Protein AF-A0A1H1GNA7-F1 (afdb_monomer_lite)

Foldseek 3Di:
DDDPPPPPPQPVVDPPQPQDDDPLVVVLVVCQVCVCVAPLDDPPDHSVLCSLLLVVLVVCVRRVRPDDVVVCVVPVVVCLVPPPSPDHDDDPVSSVSSSVVSRCVVPPPDPPDCPPDDPDVVNVPDVVVVVVVVVVVD

Radius of gyration: 24.16 Å; chains: 1; bounding box: 36×64×77 Å

Sequence (138 aa):
MSCLQKPIAPAWADAHAPCAVIDIHAELLFWEHTYASQPFHRSGTPFRHYVPTLKFAYDVYLLSHRQSLHELLPTLPARYHTGNVRGLRLDWPLAQAVIERVWERLNAPLEEDPPLFPPSPVALMDERAILAAAMRQR

Secondary structure (DSSP, 8-state):
----------GGG-TTS------HHHHHHHHHHHGGGSTT--TT--GGGTHHHHHHHHHHHHHTTT--HHHHTTTHHHHHHHS---SPPPPHHHHHHHHHHHHHHHTSPP--PPPSSPPPTTTTS-HHHHHHHHGGG-

Structure (mmCIF, N/CA/C/O backbone):
data_AF-A0A1H1GNA7-F1
#
_entry.id   AF-A0A1H1GNA7-F1
#
loop_
_atom_site.group_PDB
_atom_site.id
_atom_site.type_symbol
_atom_site.label_atom_id
_atom_site.label_alt_id
_atom_site.label_comp_id
_atom_site.label_asym_id
_atom_site.label_entity_id
_atom_site.label_seq_id
_atom_site.pdbx_PDB_ins_code
_atom_site.Cartn_x
_atom_site.Cartn_y
_atom_site.Cartn_z
_atom_site.occupancy
_atom_site.B_iso_or_equiv
_atom_site.auth_seq_id
_atom_site.auth_comp_id
_atom_site.auth_asym_id
_atom_site.auth_atom_id
_atom_site.pdbx_PDB_model_num
ATOM 1 N N . MET A 1 1 ? 26.313 0.427 -31.568 1.00 38.06 1 MET A N 1
ATOM 2 C CA . MET A 1 1 ? 26.328 -0.707 -30.621 1.00 38.06 1 MET A CA 1
ATOM 3 C C . MET A 1 1 ? 24.969 -0.745 -29.942 1.00 38.06 1 MET A C 1
ATOM 5 O O . MET A 1 1 ? 24.733 0.047 -29.041 1.00 38.06 1 MET A O 1
ATOM 9 N N . SER A 1 2 ? 24.037 -1.548 -30.462 1.00 40.62 2 SER A N 1
ATOM 10 C CA . SER A 1 2 ? 22.661 -1.606 -29.954 1.00 40.62 2 SER A CA 1
ATOM 11 C C . SER A 1 2 ? 22.607 -2.446 -28.683 1.00 40.62 2 SER A C 1
ATOM 13 O O . SER A 1 2 ? 22.802 -3.659 -28.731 1.00 40.62 2 SER A O 1
ATOM 15 N N . CYS A 1 3 ? 22.343 -1.798 -27.551 1.00 45.75 3 CYS A N 1
ATOM 16 C CA . CYS A 1 3 ? 22.004 -2.467 -26.304 1.00 45.75 3 CYS A CA 1
ATOM 17 C C . CYS A 1 3 ? 20.651 -3.164 -26.491 1.00 45.75 3 CYS A C 1
ATOM 19 O O . CYS A 1 3 ? 19.621 -2.506 -26.619 1.00 45.75 3 CYS A O 1
ATOM 21 N N . LEU A 1 4 ? 20.666 -4.496 -26.563 1.00 47.91 4 LEU A N 1
ATOM 22 C CA . LEU A 1 4 ? 19.471 -5.333 -26.588 1.00 47.91 4 LEU A CA 1
ATOM 23 C C . LEU A 1 4 ? 18.652 -5.071 -25.322 1.00 47.91 4 LEU A C 1
ATOM 25 O O . LEU A 1 4 ? 18.995 -5.513 -24.227 1.00 47.91 4 LEU A O 1
ATOM 29 N N . GLN A 1 5 ? 17.562 -4.336 -25.497 1.00 51.25 5 GLN A N 1
ATOM 30 C CA . GLN A 1 5 ? 16.515 -4.147 -24.511 1.00 51.25 5 GLN A CA 1
ATOM 31 C C . GLN A 1 5 ? 15.838 -5.508 -24.324 1.00 51.25 5 GLN A C 1
ATOM 33 O O . GLN A 1 5 ? 14.966 -5.897 -25.098 1.00 51.25 5 GLN A O 1
ATOM 38 N N . LYS A 1 6 ? 16.313 -6.294 -23.351 1.00 48.69 6 LYS A N 1
ATOM 39 C CA . LYS A 1 6 ? 15.652 -7.546 -22.977 1.00 48.69 6 LYS A CA 1
ATOM 40 C C . LYS A 1 6 ? 14.223 -7.186 -22.553 1.00 48.69 6 LYS A C 1
ATOM 42 O O . LYS A 1 6 ? 14.076 -6.345 -21.662 1.00 48.69 6 LYS A O 1
ATOM 47 N N . PRO A 1 7 ? 13.177 -7.770 -23.163 1.00 49.47 7 PRO A N 1
ATOM 48 C CA . PRO A 1 7 ? 11.840 -7.627 -22.618 1.00 49.47 7 PRO A CA 1
ATOM 49 C C . PRO A 1 7 ? 11.877 -8.186 -21.195 1.00 49.47 7 PRO A C 1
ATOM 51 O O . PRO A 1 7 ? 12.447 -9.255 -20.963 1.00 49.47 7 PRO A O 1
ATOM 54 N N . ILE A 1 8 ? 11.329 -7.441 -20.235 1.00 56.78 8 ILE A N 1
ATOM 55 C CA . ILE A 1 8 ? 11.076 -7.967 -18.894 1.00 56.78 8 ILE A CA 1
ATOM 56 C C . ILE A 1 8 ? 10.097 -9.120 -19.114 1.00 56.78 8 ILE A C 1
ATOM 58 O O . ILE A 1 8 ? 8.913 -8.883 -19.353 1.00 56.78 8 ILE A O 1
ATOM 62 N N . ALA A 1 9 ? 10.597 -10.357 -19.143 1.00 45.28 9 ALA A N 1
ATOM 63 C CA . ALA A 1 9 ? 9.733 -11.522 -19.128 1.00 45.28 9 ALA A CA 1
ATOM 64 C C . ALA A 1 9 ? 8.848 -11.374 -17.884 1.00 45.28 9 ALA A C 1
ATOM 66 O O . ALA A 1 9 ? 9.376 -11.096 -16.801 1.00 45.28 9 ALA A O 1
ATOM 67 N N . PRO A 1 10 ? 7.517 -11.447 -18.019 1.00 52.28 10 PRO A N 1
ATOM 68 C CA . PRO A 1 10 ? 6.662 -11.259 -16.869 1.00 52.28 10 PRO A CA 1
ATOM 69 C C . PRO A 1 10 ? 6.940 -12.400 -15.884 1.00 52.28 10 PRO A C 1
ATOM 71 O O . PRO A 1 10 ? 7.080 -13.552 -16.290 1.00 52.28 10 PRO A O 1
ATOM 74 N N . ALA A 1 11 ? 7.053 -12.069 -14.597 1.00 49.22 11 ALA A N 1
ATOM 75 C CA . ALA A 1 11 ? 7.534 -12.970 -13.545 1.00 49.22 11 ALA A CA 1
ATOM 76 C C . ALA A 1 11 ? 6.769 -14.311 -13.442 1.00 49.22 11 ALA A C 1
ATOM 78 O O . ALA A 1 11 ? 7.292 -15.271 -12.891 1.00 49.22 11 ALA A O 1
ATOM 79 N N . TRP A 1 12 ? 5.567 -14.416 -14.024 1.00 51.22 12 TRP A N 1
ATOM 80 C CA . TRP A 1 12 ? 4.784 -15.655 -14.087 1.00 51.22 12 TRP A CA 1
ATOM 81 C C . TRP A 1 12 ? 5.306 -16.698 -15.093 1.00 51.22 12 TRP A C 1
ATOM 83 O O . TRP A 1 12 ? 4.817 -17.824 -15.095 1.00 51.22 12 TRP A O 1
ATOM 93 N N . ALA A 1 13 ? 6.272 -16.352 -15.953 1.00 51.72 13 ALA A N 1
ATOM 94 C CA . ALA A 1 13 ? 6.862 -17.279 -16.923 1.00 51.72 13 ALA A CA 1
ATOM 95 C C . ALA A 1 13 ? 7.909 -18.231 -16.308 1.00 51.72 13 ALA A C 1
ATOM 97 O O . ALA A 1 13 ? 8.340 -19.171 -16.976 1.00 51.72 13 ALA A O 1
ATOM 98 N N . ASP A 1 14 ? 8.325 -17.995 -15.061 1.00 53.47 14 ASP A N 1
ATOM 99 C CA . ASP A 1 14 ? 9.301 -18.829 -14.363 1.00 53.47 14 ASP A CA 1
ATOM 100 C C . ASP A 1 14 ? 8.591 -19.833 -13.440 1.00 53.47 14 ASP A C 1
ATOM 102 O O . ASP A 1 14 ? 8.131 -19.499 -12.349 1.00 53.47 14 ASP A O 1
ATOM 106 N N . ALA A 1 15 ? 8.487 -21.084 -13.897 1.00 53.16 15 ALA A N 1
ATOM 107 C CA . ALA A 1 15 ? 7.778 -22.164 -13.205 1.00 53.16 15 ALA A CA 1
ATOM 108 C C . ALA A 1 15 ? 8.410 -22.570 -11.856 1.00 53.16 15 ALA A C 1
ATOM 110 O O . ALA A 1 15 ? 7.800 -23.322 -11.096 1.00 53.16 15 ALA A O 1
ATOM 111 N N . HIS A 1 16 ? 9.622 -22.089 -11.559 1.00 55.31 16 HIS A N 1
ATOM 112 C CA . HIS A 1 16 ? 10.343 -22.375 -10.318 1.00 55.31 16 HIS A CA 1
ATOM 113 C C . HIS A 1 16 ? 10.389 -21.188 -9.346 1.00 55.31 16 HIS A C 1
ATOM 115 O O . HIS A 1 16 ? 10.957 -21.317 -8.258 1.00 55.31 16 HIS A O 1
ATOM 121 N N . ALA A 1 17 ? 9.789 -20.045 -9.693 1.00 54.44 17 ALA A N 1
ATOM 122 C CA . ALA A 1 17 ? 9.691 -18.927 -8.768 1.00 54.44 17 ALA A 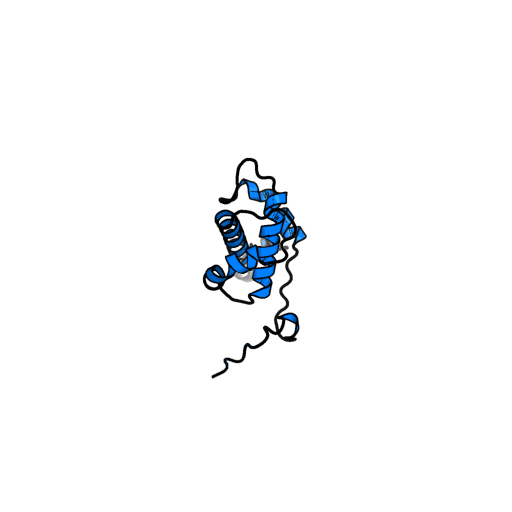CA 1
ATOM 123 C C . ALA A 1 17 ? 8.696 -19.268 -7.639 1.00 54.44 17 ALA A C 1
ATOM 125 O O . ALA A 1 17 ? 7.558 -19.653 -7.924 1.00 54.44 17 ALA A O 1
ATOM 126 N N . PRO A 1 18 ? 9.075 -19.132 -6.352 1.00 56.62 18 PRO A N 1
ATOM 127 C CA . PRO A 1 18 ? 8.123 -19.284 -5.260 1.00 56.62 18 PRO A CA 1
ATOM 128 C C . PRO A 1 18 ? 6.995 -18.260 -5.434 1.00 56.62 18 PRO A C 1
ATOM 130 O O . PRO A 1 18 ? 7.230 -17.049 -5.440 1.00 56.62 18 PRO A O 1
ATOM 133 N N . CYS A 1 19 ? 5.769 -18.756 -5.603 1.00 63.12 19 CYS A N 1
ATOM 134 C CA . CYS A 1 19 ? 4.576 -17.929 -5.704 1.00 63.12 19 CYS A CA 1
ATOM 135 C C . CYS A 1 19 ? 4.205 -17.446 -4.299 1.00 63.12 19 CYS A C 1
ATOM 137 O O . CYS A 1 19 ? 3.578 -18.168 -3.526 1.00 63.12 19 CYS A O 1
ATOM 139 N N . ALA A 1 20 ? 4.648 -16.240 -3.946 1.00 71.69 20 ALA A N 1
ATOM 140 C CA . ALA A 1 20 ? 4.157 -15.563 -2.758 1.00 71.69 20 ALA A CA 1
ATOM 141 C C . ALA A 1 20 ? 2.756 -15.016 -3.057 1.00 71.69 20 ALA A C 1
ATOM 143 O O . ALA A 1 20 ? 2.563 -14.288 -4.031 1.00 71.69 20 ALA A O 1
ATOM 144 N N . VAL A 1 21 ? 1.784 -15.376 -2.224 1.00 80.50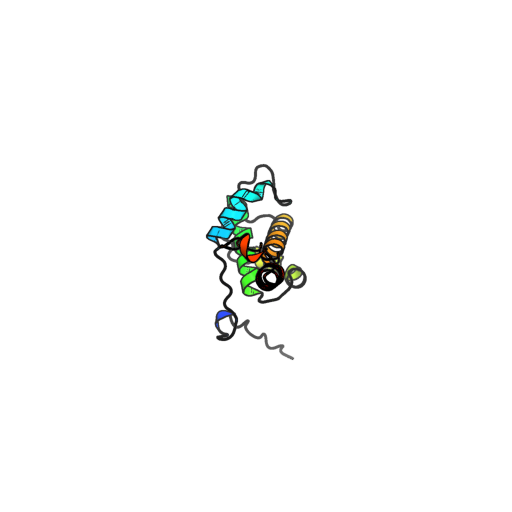 21 VAL A N 1
ATOM 145 C CA . VAL A 1 21 ? 0.421 -14.845 -2.284 1.00 80.50 21 VAL A CA 1
ATOM 146 C C . VAL A 1 21 ? 0.184 -14.038 -1.020 1.00 80.50 21 VAL A C 1
ATOM 148 O O . VAL A 1 21 ? 0.499 -14.492 0.077 1.00 80.50 21 VAL A O 1
ATOM 151 N N . ILE A 1 22 ? -0.366 -12.838 -1.184 1.00 86.25 22 ILE A N 1
ATOM 152 C CA . ILE A 1 22 ? -0.784 -11.974 -0.082 1.00 86.25 22 ILE A CA 1
ATOM 153 C C . ILE A 1 22 ? -2.303 -11.877 -0.129 1.00 86.25 22 ILE A C 1
ATOM 155 O O . ILE A 1 22 ? -2.871 -11.530 -1.168 1.00 86.25 22 ILE A O 1
ATOM 159 N N . ASP A 1 23 ? -2.960 -12.159 0.995 1.00 90.88 23 ASP A N 1
ATOM 160 C CA . ASP A 1 23 ? -4.378 -11.851 1.149 1.00 90.88 23 ASP A CA 1
ATOM 161 C C . ASP A 1 23 ? -4.546 -10.337 1.311 1.00 90.88 23 ASP A C 1
ATOM 163 O O . ASP A 1 23 ? -4.447 -9.767 2.400 1.00 90.88 23 ASP A O 1
ATOM 167 N N . ILE A 1 24 ? -4.800 -9.669 0.188 1.00 92.06 24 ILE A N 1
ATOM 168 C CA . ILE A 1 24 ? -4.968 -8.219 0.161 1.00 92.06 24 ILE A CA 1
ATOM 169 C C . ILE A 1 24 ? -6.177 -7.752 0.983 1.00 92.06 24 ILE A C 1
ATOM 171 O O . ILE A 1 24 ? -6.189 -6.613 1.439 1.00 92.06 24 ILE A O 1
ATOM 175 N N . HIS A 1 25 ? -7.197 -8.588 1.193 1.00 93.50 25 HIS A N 1
ATOM 176 C CA . HIS A 1 25 ? -8.351 -8.204 2.003 1.00 93.50 25 HIS A CA 1
ATOM 177 C C . HIS A 1 25 ? -7.991 -8.175 3.485 1.00 93.50 25 HIS A C 1
ATOM 179 O O . HIS A 1 25 ? -8.295 -7.187 4.156 1.00 93.50 25 HIS A O 1
ATOM 185 N N . ALA A 1 26 ? -7.299 -9.208 3.970 1.00 92.56 26 ALA A N 1
ATOM 186 C CA . ALA A 1 26 ? -6.796 -9.252 5.340 1.00 92.56 26 ALA A CA 1
ATOM 187 C C . ALA A 1 26 ? -5.849 -8.075 5.626 1.00 92.56 26 ALA A C 1
ATOM 189 O O . ALA A 1 26 ? -5.996 -7.382 6.633 1.00 92.56 26 ALA A O 1
ATOM 190 N N . GLU A 1 27 ? -4.942 -7.779 4.693 1.00 94.75 27 GLU A N 1
ATOM 191 C CA . GLU A 1 27 ? -4.015 -6.659 4.838 1.00 94.75 27 GLU A CA 1
ATOM 192 C C . GLU A 1 27 ? -4.732 -5.303 4.840 1.00 94.75 27 GLU A C 1
ATOM 194 O O . GLU A 1 27 ? -4.435 -4.444 5.668 1.00 94.75 27 GLU A O 1
ATOM 199 N N . LEU A 1 28 ? -5.719 -5.090 3.963 1.00 95.88 28 LEU A N 1
ATOM 200 C CA . LEU A 1 28 ? -6.491 -3.845 3.968 1.00 95.88 28 LEU A CA 1
ATOM 201 C C . LEU A 1 28 ? -7.308 -3.667 5.249 1.00 95.88 28 LEU A C 1
ATOM 203 O O . LEU A 1 28 ? -7.384 -2.544 5.739 1.00 95.88 28 LEU A O 1
ATOM 207 N N . LEU A 1 29 ? -7.865 -4.743 5.812 1.00 96.31 29 LEU A N 1
ATOM 208 C CA . LEU A 1 29 ? -8.525 -4.690 7.116 1.00 96.31 29 LEU A CA 1
ATOM 209 C C . LEU A 1 29 ? -7.530 -4.310 8.214 1.00 96.31 29 LEU A C 1
ATOM 211 O O . LEU A 1 29 ? -7.822 -3.421 9.008 1.00 96.31 29 LEU A O 1
ATOM 215 N N . PHE A 1 30 ? -6.339 -4.914 8.244 1.00 94.69 30 PHE A N 1
ATOM 216 C CA . PHE A 1 30 ? -5.295 -4.526 9.195 1.00 94.69 30 PHE A CA 1
ATOM 217 C C . PHE A 1 30 ? -4.979 -3.026 9.102 1.00 94.69 30 PHE A C 1
ATOM 219 O O . PHE A 1 30 ? -4.949 -2.323 10.118 1.00 94.69 30 PHE A O 1
ATOM 226 N N . TRP A 1 31 ? -4.786 -2.507 7.887 1.00 96.56 31 TRP A N 1
ATOM 227 C CA . TRP A 1 31 ? -4.507 -1.086 7.702 1.00 96.56 31 TRP A CA 1
ATOM 228 C C . TRP A 1 31 ? -5.696 -0.206 8.064 1.00 96.56 31 TRP A C 1
ATOM 230 O O . TRP A 1 31 ? -5.491 0.847 8.649 1.00 96.56 31 TRP A O 1
ATOM 240 N N . GLU A 1 32 ? -6.932 -0.613 7.796 1.00 96.50 32 GLU A N 1
ATOM 241 C CA . GLU A 1 32 ? -8.115 0.159 8.189 1.00 96.50 32 GLU A CA 1
ATOM 242 C C . GLU A 1 32 ? -8.196 0.364 9.708 1.00 96.50 32 GLU A C 1
ATOM 244 O O . GLU A 1 32 ? -8.535 1.452 10.171 1.00 96.50 32 GLU A O 1
ATOM 249 N N . HIS A 1 33 ? -7.811 -0.648 10.487 1.00 95.75 33 HIS A N 1
ATOM 250 C CA . HIS A 1 33 ? -7.806 -0.564 11.948 1.00 95.75 33 HIS A CA 1
ATOM 251 C C . HIS A 1 33 ? -6.613 0.222 12.503 1.00 95.75 33 HIS A C 1
ATOM 253 O O . HIS A 1 33 ? -6.694 0.768 13.602 1.00 95.75 33 HIS A O 1
ATOM 259 N N . THR A 1 34 ? -5.504 0.295 11.763 1.00 94.44 34 THR A N 1
ATOM 260 C CA . THR A 1 34 ? -4.239 0.839 12.279 1.00 94.44 34 THR A CA 1
ATOM 261 C C . THR A 1 34 ? -3.785 2.131 11.605 1.00 94.44 34 THR A C 1
ATOM 263 O O . THR A 1 34 ? -2.935 2.815 12.162 1.00 94.44 34 THR A O 1
ATOM 266 N N . TYR A 1 35 ? -4.336 2.537 10.452 1.00 94.75 35 TYR A N 1
ATOM 267 C CA . TYR A 1 35 ? -3.806 3.663 9.661 1.00 94.75 35 TYR A CA 1
ATOM 268 C C . TYR A 1 35 ? -3.781 4.984 10.432 1.00 94.75 35 TYR A C 1
ATOM 270 O O . TYR A 1 35 ? -2.944 5.833 10.145 1.00 94.75 35 TYR A O 1
ATOM 278 N N . ALA A 1 36 ? -4.691 5.169 11.391 1.00 94.75 36 ALA A N 1
ATOM 279 C CA . ALA A 1 36 ? -4.773 6.372 12.210 1.00 94.75 36 ALA A CA 1
ATOM 280 C C . ALA A 1 36 ? -3.598 6.513 13.195 1.00 94.75 36 ALA A C 1
ATOM 282 O O . ALA A 1 36 ? -3.258 7.633 13.568 1.00 94.75 36 ALA A O 1
ATOM 283 N N . SER A 1 37 ? -2.960 5.404 13.593 1.00 93.44 37 SER A N 1
ATOM 284 C CA . SER A 1 37 ? -1.769 5.408 14.454 1.00 93.44 37 SER A CA 1
ATOM 285 C C . SER A 1 37 ? -0.454 5.405 13.669 1.00 93.44 37 SER A C 1
ATOM 287 O O . SER A 1 37 ? 0.619 5.474 14.267 1.00 93.44 37 SER A O 1
ATOM 289 N N . GLN A 1 38 ? -0.511 5.343 12.336 1.00 94.25 38 GLN A N 1
ATOM 290 C CA . GLN A 1 38 ? 0.681 5.313 11.494 1.00 94.25 38 GLN A CA 1
ATOM 291 C C . GLN A 1 38 ? 1.308 6.706 11.348 1.00 94.25 38 GLN A C 1
ATOM 293 O O . GLN A 1 38 ? 0.591 7.704 11.265 1.00 94.25 38 GL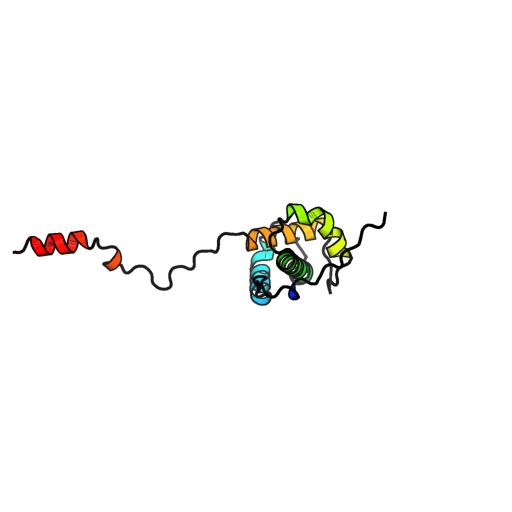N A O 1
ATOM 298 N N . PRO A 1 39 ? 2.642 6.806 11.201 1.00 91.88 39 PRO A N 1
ATOM 299 C CA . PRO A 1 39 ? 3.322 8.094 11.033 1.00 91.88 39 PRO A CA 1
ATOM 300 C C . PRO A 1 39 ? 2.958 8.810 9.724 1.00 91.88 39 PRO A C 1
ATOM 302 O O . PRO A 1 39 ? 3.094 10.027 9.625 1.00 91.88 39 PRO A O 1
ATOM 305 N N . PHE A 1 40 ? 2.472 8.077 8.717 1.00 93.19 40 PHE A N 1
ATOM 306 C CA . PHE A 1 40 ? 1.973 8.653 7.468 1.00 93.19 40 PHE A CA 1
ATOM 307 C C . PHE A 1 40 ? 0.530 9.182 7.578 1.00 93.19 40 PHE A C 1
ATOM 309 O O . PHE A 1 40 ? -0.007 9.707 6.599 1.00 93.19 40 PHE A O 1
ATOM 316 N N . HIS A 1 41 ? -0.139 9.025 8.725 1.00 94.81 41 HIS A N 1
ATOM 317 C CA . HIS A 1 41 ? -1.516 9.474 8.887 1.00 94.81 41 HIS A CA 1
ATOM 318 C C . HIS A 1 41 ? -1.643 10.987 8.663 1.00 94.81 41 HIS A C 1
ATOM 320 O O . HIS A 1 41 ? -0.835 11.787 9.138 1.00 94.81 41 HIS A O 1
ATOM 326 N N . ARG A 1 42 ? -2.690 11.394 7.940 1.00 92.81 42 ARG A N 1
ATOM 327 C CA . ARG A 1 42 ? -3.038 12.798 7.720 1.00 92.81 42 ARG A CA 1
ATOM 328 C C . ARG A 1 42 ? -4.464 13.039 8.189 1.00 92.81 42 ARG A C 1
ATOM 330 O O . ARG A 1 42 ? -5.405 12.458 7.644 1.00 92.81 42 ARG A O 1
ATOM 337 N N . SER A 1 43 ? -4.620 13.948 9.150 1.00 89.88 43 SER A N 1
ATOM 338 C CA . SER A 1 43 ? -5.927 14.386 9.639 1.00 89.88 43 SER A CA 1
ATOM 339 C C . SER A 1 43 ? -6.819 14.824 8.475 1.00 89.88 43 SER A C 1
ATOM 341 O O . SER A 1 43 ? -6.389 15.572 7.599 1.00 89.88 43 SER A O 1
ATOM 343 N N . GLY A 1 44 ? -8.059 14.335 8.446 1.00 89.38 44 GLY A N 1
ATOM 344 C CA . GLY A 1 44 ? -9.023 14.630 7.380 1.00 89.38 44 GLY A CA 1
ATOM 345 C C . GLY A 1 44 ? -8.895 13.768 6.118 1.00 89.38 44 GLY A C 1
ATOM 346 O O . GLY A 1 44 ? -9.755 13.860 5.244 1.00 89.38 44 GLY A O 1
ATOM 347 N N . THR A 1 45 ? -7.888 12.891 6.017 1.00 90.50 45 THR A N 1
ATOM 348 C CA . THR A 1 45 ? -7.778 11.938 4.903 1.00 90.50 45 THR A CA 1
ATOM 349 C C . THR A 1 45 ? -8.417 10.596 5.290 1.00 90.50 45 THR A C 1
ATOM 351 O O . THR A 1 45 ? -7.922 9.920 6.194 1.00 90.50 45 THR A O 1
ATOM 354 N N . PRO A 1 46 ? -9.518 10.175 4.639 1.00 93.44 46 PRO A N 1
ATOM 355 C CA . PRO A 1 46 ? -10.166 8.900 4.935 1.00 93.44 46 PRO A CA 1
ATOM 356 C C . PRO A 1 46 ? -9.340 7.710 4.424 1.00 93.44 46 PRO A C 1
ATOM 358 O O . PRO A 1 46 ? -8.683 7.807 3.385 1.00 93.44 46 PRO A O 1
ATOM 361 N N . PHE A 1 47 ? -9.451 6.557 5.097 1.00 94.50 47 PHE A N 1
ATOM 362 C CA . PHE A 1 47 ? -8.698 5.334 4.773 1.00 94.50 47 PHE A CA 1
ATOM 363 C C . PHE A 1 47 ? -8.770 4.934 3.288 1.00 94.50 47 PHE A C 1
ATOM 365 O O . PHE A 1 47 ? -7.753 4.613 2.677 1.00 94.50 47 PHE A O 1
ATOM 372 N N . ARG A 1 48 ? -9.947 5.057 2.657 1.00 93.50 48 ARG A N 1
ATOM 373 C CA . ARG A 1 48 ? -10.156 4.759 1.225 1.00 93.50 48 ARG A CA 1
ATOM 374 C C . ARG A 1 48 ? -9.177 5.458 0.268 1.00 93.50 48 ARG A C 1
ATOM 376 O O . ARG A 1 48 ? -8.971 4.967 -0.835 1.00 93.50 48 ARG A O 1
ATOM 383 N N . HIS A 1 49 ? -8.594 6.597 0.657 1.00 93.25 49 HIS A N 1
ATOM 384 C CA . HIS A 1 49 ? -7.608 7.318 -0.157 1.00 93.25 49 HIS A CA 1
ATOM 385 C C . HIS A 1 49 ? -6.204 6.698 -0.083 1.00 93.25 49 HIS A C 1
ATOM 387 O O . HIS A 1 49 ? -5.399 6.922 -0.979 1.00 93.25 49 HIS A O 1
ATOM 393 N N . TYR A 1 50 ? -5.921 5.894 0.943 1.00 94.25 50 TYR A N 1
ATOM 394 C CA . TYR A 1 50 ? -4.662 5.163 1.103 1.00 94.25 50 TYR A CA 1
ATOM 395 C C . TYR A 1 50 ? -4.671 3.810 0.383 1.00 94.25 50 TYR A C 1
ATOM 397 O O . TYR A 1 50 ? -3.619 3.322 -0.025 1.00 94.25 50 TYR A O 1
ATOM 405 N N . VAL A 1 51 ? -5.855 3.221 0.176 1.00 94.56 51 VAL A N 1
ATOM 406 C CA . VAL A 1 51 ? -6.036 1.898 -0.451 1.00 94.56 51 VAL A CA 1
ATOM 407 C C . VAL A 1 51 ? -5.296 1.743 -1.790 1.00 94.56 51 VAL A C 1
ATOM 409 O O . VAL A 1 51 ? -4.646 0.713 -1.970 1.00 94.56 51 VAL A O 1
ATOM 412 N N . PRO A 1 52 ? -5.332 2.706 -2.736 1.00 93.88 52 PRO A N 1
ATOM 413 C CA . PRO A 1 52 ? -4.635 2.542 -4.011 1.00 93.88 52 PRO A CA 1
ATOM 414 C C . PRO A 1 52 ? -3.111 2.463 -3.848 1.00 93.88 52 PRO A C 1
ATOM 416 O O . PRO A 1 52 ? -2.463 1.660 -4.517 1.00 93.88 52 PRO A O 1
ATOM 419 N N . THR A 1 53 ? -2.542 3.251 -2.932 1.00 94.62 53 THR A N 1
ATOM 420 C CA . THR A 1 53 ? -1.107 3.233 -2.619 1.00 94.62 53 THR A CA 1
ATOM 421 C C . THR A 1 53 ? -0.701 1.958 -1.886 1.00 94.62 53 THR A C 1
ATOM 423 O O . THR A 1 53 ? 0.337 1.390 -2.207 1.00 94.62 53 THR A O 1
ATOM 426 N N . LEU A 1 54 ? -1.528 1.473 -0.953 1.00 94.62 54 LEU A N 1
ATOM 427 C CA . LEU A 1 54 ? -1.294 0.199 -0.267 1.00 94.62 54 LEU A CA 1
ATOM 428 C C . LEU A 1 54 ? -1.245 -0.957 -1.268 1.00 94.62 54 LEU A C 1
ATOM 430 O O . LEU A 1 54 ? -0.272 -1.701 -1.294 1.00 94.62 54 LEU A O 1
ATOM 434 N N . LYS A 1 55 ? -2.245 -1.060 -2.152 1.00 93.38 55 LYS A N 1
ATOM 435 C CA . LYS A 1 55 ? -2.271 -2.083 -3.210 1.00 93.38 55 LYS A CA 1
ATOM 436 C C . LYS A 1 55 ? -1.044 -2.002 -4.112 1.00 93.38 55 LYS A C 1
ATOM 438 O O . LYS A 1 55 ? -0.395 -3.015 -4.337 1.00 93.38 55 LYS A O 1
ATOM 443 N N . PHE A 1 56 ? -0.679 -0.793 -4.543 1.00 92.31 56 PHE A N 1
ATOM 444 C CA . PHE A 1 56 ? 0.543 -0.579 -5.315 1.00 92.31 56 PHE A CA 1
ATOM 445 C C . PHE A 1 56 ? 1.794 -1.078 -4.575 1.00 92.31 56 PHE A C 1
ATOM 447 O O . PHE A 1 56 ? 2.642 -1.716 -5.189 1.00 92.31 56 PHE A O 1
ATOM 454 N N . ALA A 1 57 ? 1.915 -0.817 -3.271 1.00 92.12 57 ALA A N 1
ATOM 455 C CA . ALA A 1 57 ? 3.050 -1.279 -2.477 1.00 92.12 57 ALA A CA 1
ATOM 456 C C . ALA A 1 57 ? 3.141 -2.816 -2.454 1.00 92.12 57 ALA A C 1
ATOM 458 O O . ALA A 1 57 ? 4.214 -3.358 -2.716 1.00 92.12 57 ALA A O 1
ATOM 459 N N . TYR A 1 58 ? 2.023 -3.515 -2.225 1.00 92.25 58 TYR A N 1
ATOM 460 C CA . TYR A 1 58 ? 1.981 -4.982 -2.268 1.00 92.25 58 TYR A CA 1
ATOM 461 C C . TYR A 1 58 ? 2.303 -5.538 -3.657 1.00 92.25 58 TYR A C 1
ATOM 463 O O . TYR A 1 58 ? 3.108 -6.461 -3.766 1.00 92.25 58 TYR A O 1
ATOM 471 N N . ASP A 1 59 ? 1.739 -4.952 -4.715 1.00 90.12 59 ASP A N 1
ATOM 472 C CA . ASP A 1 59 ? 2.020 -5.359 -6.095 1.00 90.12 59 ASP A CA 1
ATOM 473 C C . ASP A 1 59 ? 3.517 -5.231 -6.403 1.00 90.12 59 ASP A C 1
ATOM 475 O O . ASP A 1 59 ? 4.137 -6.150 -6.937 1.00 90.12 59 ASP A O 1
ATOM 479 N N . VAL A 1 60 ? 4.132 -4.105 -6.026 1.00 89.75 60 VAL A N 1
ATOM 480 C CA . VAL A 1 60 ? 5.573 -3.895 -6.198 1.00 89.75 60 VAL A CA 1
ATOM 481 C C . VAL A 1 60 ? 6.367 -4.907 -5.382 1.00 89.75 60 VAL A C 1
ATOM 483 O O . VAL A 1 60 ? 7.320 -5.470 -5.917 1.00 89.75 60 VAL A O 1
ATOM 486 N N . TYR A 1 61 ? 6.000 -5.157 -4.125 1.00 88.31 61 TYR A N 1
ATOM 487 C CA . TYR A 1 61 ? 6.708 -6.112 -3.274 1.00 88.31 61 TYR A CA 1
ATOM 488 C C . TYR A 1 61 ? 6.721 -7.510 -3.903 1.00 88.31 61 TYR A C 1
ATOM 490 O O . TYR A 1 61 ? 7.787 -8.104 -4.070 1.00 88.31 61 TYR A O 1
ATOM 498 N N . LEU A 1 62 ? 5.552 -7.990 -4.337 1.00 86.75 62 LEU A N 1
ATOM 499 C CA . LEU A 1 62 ? 5.394 -9.288 -4.992 1.00 86.75 62 LEU A CA 1
ATOM 500 C C . LEU A 1 62 ? 6.196 -9.382 -6.295 1.00 86.75 62 LEU A C 1
ATOM 502 O O . LEU A 1 62 ? 6.836 -10.398 -6.544 1.00 86.75 62 LEU A O 1
ATOM 506 N N . LEU A 1 63 ? 6.220 -8.315 -7.098 1.00 85.12 63 LEU A N 1
ATOM 507 C CA . LEU A 1 63 ? 6.968 -8.272 -8.359 1.00 85.12 63 LEU A CA 1
ATOM 508 C C . LEU A 1 63 ? 8.489 -8.174 -8.179 1.00 85.12 63 LEU A C 1
ATOM 510 O O . LEU A 1 63 ? 9.231 -8.445 -9.122 1.00 85.12 63 LEU A O 1
ATOM 514 N N . SER A 1 64 ? 8.963 -7.761 -7.003 1.00 80.75 64 SER A N 1
ATOM 515 C CA . SER A 1 64 ? 10.373 -7.423 -6.781 1.00 80.75 64 SER A CA 1
ATOM 516 C C . SER A 1 64 ? 11.187 -8.552 -6.142 1.00 80.75 64 SER A C 1
ATOM 518 O O . SER A 1 64 ? 12.333 -8.309 -5.785 1.00 80.75 64 SER A O 1
ATOM 520 N N . HIS A 1 65 ? 10.623 -9.763 -5.996 1.00 66.31 65 HIS A N 1
ATOM 521 C CA . HIS A 1 65 ? 11.252 -11.031 -5.575 1.00 66.31 65 HIS A CA 1
ATOM 522 C C . HIS A 1 65 ? 12.687 -10.920 -5.000 1.00 66.31 65 HIS A C 1
ATOM 524 O O . HIS A 1 65 ? 13.630 -11.430 -5.605 1.00 66.31 65 HIS A O 1
ATOM 530 N N . ARG A 1 66 ? 12.834 -10.333 -3.795 1.00 65.88 66 ARG A N 1
ATOM 531 C CA . ARG A 1 66 ? 14.084 -10.162 -3.001 1.00 65.88 66 ARG A CA 1
ATOM 532 C C . ARG A 1 66 ? 14.878 -8.858 -3.179 1.00 65.88 66 ARG A C 1
ATOM 534 O O . ARG A 1 66 ? 15.947 -8.742 -2.587 1.00 65.88 66 ARG A O 1
ATOM 541 N N . GLN A 1 67 ? 14.387 -7.874 -3.924 1.00 78.94 67 GLN A N 1
ATOM 542 C CA . GLN A 1 67 ? 15.002 -6.544 -3.932 1.00 78.94 67 GLN A CA 1
ATOM 543 C C . GLN A 1 67 ? 14.643 -5.772 -2.663 1.00 78.94 67 GLN A C 1
ATOM 545 O O . GLN A 1 67 ? 13.501 -5.792 -2.191 1.00 78.94 67 GLN A O 1
ATOM 550 N N . SER A 1 68 ? 15.627 -5.066 -2.119 1.00 85.62 68 SER A N 1
ATOM 551 C CA . SER A 1 68 ? 15.397 -4.156 -1.003 1.00 85.62 68 SER A CA 1
ATOM 552 C C . SER A 1 68 ? 14.596 -2.938 -1.469 1.00 85.62 68 SER A C 1
ATOM 554 O O . SER A 1 68 ? 14.698 -2.507 -2.620 1.00 85.62 68 SER A O 1
ATOM 556 N N . LEU A 1 69 ? 13.827 -2.322 -0.564 1.00 88.50 69 LEU A N 1
ATOM 557 C CA . LEU A 1 69 ? 13.122 -1.078 -0.889 1.00 88.50 69 LEU A CA 1
ATOM 558 C C . LEU A 1 69 ? 14.095 0.003 -1.381 1.00 88.50 69 LEU A C 1
ATOM 560 O O . LEU A 1 69 ? 13.783 0.727 -2.321 1.00 88.50 69 LEU A O 1
ATOM 564 N N . HIS A 1 70 ? 15.291 0.071 -0.790 1.00 89.25 70 HIS A N 1
ATOM 565 C CA . HIS A 1 70 ? 16.315 1.052 -1.141 1.00 89.25 70 HIS A CA 1
ATOM 566 C C . HIS A 1 70 ? 16.727 0.987 -2.619 1.00 89.25 70 HIS A C 1
ATOM 568 O O . HIS A 1 70 ? 16.855 2.023 -3.267 1.00 89.25 70 HIS A O 1
ATOM 574 N N . GLU A 1 71 ? 16.866 -0.217 -3.177 1.00 87.31 71 GLU A N 1
ATOM 575 C CA . GLU A 1 71 ? 17.200 -0.415 -4.594 1.00 87.31 71 GLU A CA 1
ATOM 576 C C . GLU A 1 71 ? 16.047 -0.024 -5.527 1.00 87.31 71 GLU A C 1
ATOM 578 O O . GLU A 1 71 ? 16.268 0.398 -6.662 1.00 87.31 71 GLU A O 1
ATOM 583 N N . LEU A 1 72 ? 14.807 -0.150 -5.052 1.00 88.31 72 LEU A N 1
ATOM 584 C CA . LEU A 1 72 ? 13.611 0.149 -5.832 1.00 88.31 72 LEU A CA 1
ATOM 585 C C . LEU A 1 72 ? 13.270 1.640 -5.827 1.00 88.31 72 LEU A C 1
ATOM 587 O O . LEU A 1 72 ? 12.823 2.149 -6.861 1.00 88.31 72 LEU A O 1
ATOM 591 N N . LEU A 1 73 ? 13.497 2.336 -4.703 1.00 89.25 73 LEU A N 1
ATOM 592 C CA . LEU A 1 73 ? 13.114 3.735 -4.465 1.00 89.25 73 LEU A CA 1
ATOM 593 C C . LEU A 1 73 ? 13.398 4.689 -5.638 1.00 89.25 73 LEU A C 1
ATOM 595 O O . LEU A 1 73 ? 12.497 5.455 -5.969 1.00 89.25 73 LEU A O 1
ATOM 599 N N . PRO A 1 74 ? 14.552 4.641 -6.336 1.00 90.75 74 PRO A N 1
ATOM 600 C CA . PRO A 1 74 ? 14.810 5.530 -7.472 1.00 90.75 74 PRO A CA 1
ATOM 601 C C . PRO A 1 74 ? 13.828 5.353 -8.640 1.00 90.75 74 PRO A C 1
ATOM 603 O O . PRO A 1 74 ? 13.575 6.288 -9.396 1.00 90.75 74 PRO A O 1
ATOM 606 N N . THR A 1 75 ? 13.267 4.153 -8.804 1.00 88.31 75 THR A N 1
ATOM 607 C CA . THR A 1 75 ? 12.371 3.807 -9.920 1.00 88.31 75 THR A CA 1
ATOM 608 C C . THR A 1 75 ? 10.890 3.854 -9.544 1.00 88.31 75 THR A C 1
ATOM 610 O O . THR A 1 75 ? 10.032 3.970 -10.425 1.00 88.31 75 THR A O 1
ATOM 613 N N . LEU A 1 76 ? 10.571 3.787 -8.248 1.00 90.25 76 LEU A N 1
ATOM 614 C CA . LEU A 1 76 ? 9.196 3.756 -7.757 1.00 90.25 76 LEU A CA 1
ATOM 615 C C . LEU A 1 76 ? 8.364 5.005 -8.069 1.00 90.25 76 LEU A C 1
ATOM 617 O O . LEU A 1 76 ? 7.214 4.801 -8.454 1.00 90.25 76 LEU A O 1
ATOM 621 N N . PRO A 1 77 ? 8.872 6.254 -7.998 1.00 92.12 77 PRO A N 1
ATOM 622 C CA . PRO A 1 77 ? 8.056 7.422 -8.319 1.00 92.12 77 PRO A CA 1
ATOM 623 C C . PRO A 1 77 ? 7.525 7.352 -9.749 1.00 92.12 77 PRO A C 1
ATOM 625 O O . PRO A 1 77 ? 6.327 7.507 -9.987 1.00 92.12 77 PRO A O 1
ATOM 628 N N . ALA A 1 78 ? 8.395 7.024 -10.709 1.00 89.19 78 ALA A N 1
ATOM 629 C CA . ALA A 1 78 ? 7.999 6.879 -12.104 1.00 89.19 78 ALA A CA 1
ATOM 630 C C . ALA A 1 78 ? 6.933 5.786 -12.267 1.00 89.19 78 ALA A C 1
ATOM 632 O O . ALA A 1 78 ? 5.912 6.022 -12.913 1.00 89.19 78 ALA A O 1
ATOM 633 N N . ARG A 1 79 ? 7.115 4.618 -11.635 1.00 88.38 79 ARG A N 1
ATOM 634 C CA . ARG A 1 79 ? 6.135 3.514 -11.662 1.00 88.38 79 ARG A CA 1
ATOM 635 C C . ARG A 1 79 ? 4.812 3.879 -10.989 1.00 88.38 79 ARG A C 1
ATOM 637 O O . ARG A 1 79 ? 3.757 3.514 -11.491 1.00 88.38 79 ARG A O 1
ATOM 644 N N . TYR A 1 80 ? 4.846 4.625 -9.893 1.00 89.31 80 TYR A N 1
ATOM 645 C CA . TYR A 1 80 ? 3.659 5.070 -9.168 1.00 89.31 80 TYR A CA 1
ATOM 646 C C . TYR A 1 80 ? 2.856 6.112 -9.959 1.00 89.31 80 TYR A C 1
ATOM 648 O O . TYR A 1 80 ? 1.625 6.099 -9.941 1.00 89.31 80 TYR A O 1
ATOM 656 N N . HIS A 1 81 ? 3.533 6.987 -10.710 1.00 85.06 81 HIS A N 1
ATOM 657 C CA . HIS A 1 81 ? 2.896 7.986 -11.573 1.00 85.06 81 HIS A CA 1
ATOM 658 C C . HIS A 1 81 ? 2.419 7.421 -12.919 1.00 85.06 81 HIS A C 1
ATOM 660 O O . HIS A 1 81 ? 1.388 7.852 -13.431 1.00 85.06 81 HIS A O 1
ATOM 666 N N . THR A 1 82 ? 3.098 6.420 -13.472 1.00 81.44 82 THR A N 1
ATOM 667 C CA . THR A 1 82 ? 2.715 5.788 -14.752 1.00 81.44 82 THR A CA 1
ATOM 668 C C . THR A 1 82 ? 1.802 4.577 -14.591 1.00 81.44 82 THR A C 1
ATOM 670 O O . THR A 1 82 ? 1.078 4.223 -15.517 1.00 81.44 82 THR A O 1
ATOM 673 N N . GLY A 1 83 ? 1.817 3.943 -13.420 1.00 67.31 83 GLY A N 1
ATOM 674 C CA . GLY A 1 83 ? 1.084 2.717 -13.146 1.00 67.31 83 GLY A CA 1
ATOM 675 C C . GLY A 1 83 ? -0.428 2.904 -13.192 1.00 67.31 83 GLY A C 1
ATOM 676 O O . GLY A 1 83 ? -0.957 4.003 -13.011 1.00 67.31 83 GLY A O 1
ATOM 677 N N . ASN A 1 84 ? -1.139 1.795 -13.379 1.00 62.81 84 ASN A N 1
ATOM 678 C CA . ASN A 1 84 ? -2.600 1.739 -13.452 1.00 62.81 84 ASN A CA 1
ATOM 679 C C . ASN A 1 84 ? -3.260 1.803 -12.058 1.00 62.81 84 ASN A C 1
ATOM 681 O O . ASN A 1 84 ? -4.181 1.048 -11.749 1.00 62.81 84 ASN A O 1
ATOM 685 N N . VAL A 1 85 ? -2.793 2.709 -11.193 1.00 64.75 85 VAL A N 1
ATOM 686 C CA . VAL A 1 85 ? -3.411 2.958 -9.886 1.00 64.75 85 VAL A CA 1
ATOM 687 C C . VAL A 1 85 ? -4.775 3.604 -10.134 1.00 64.75 85 VAL A C 1
ATOM 689 O O . VAL A 1 85 ? -4.857 4.782 -10.496 1.00 64.75 85 VAL A O 1
ATOM 692 N N . ARG A 1 86 ? -5.845 2.811 -10.001 1.00 66.56 86 ARG A N 1
ATOM 693 C CA . ARG A 1 86 ? -7.234 3.276 -10.096 1.00 66.56 86 ARG A CA 1
ATOM 694 C C . ARG A 1 86 ? -7.627 3.942 -8.777 1.00 66.56 86 ARG A C 1
ATOM 696 O O . ARG A 1 86 ? -7.648 3.281 -7.743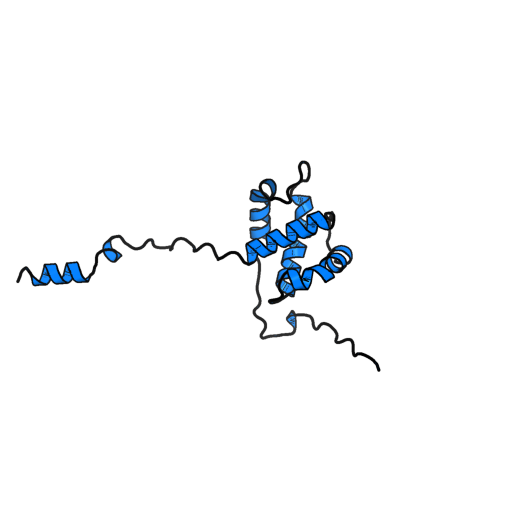 1.00 66.56 86 ARG A O 1
ATOM 703 N N . GLY A 1 87 ? -7.967 5.228 -8.826 1.00 72.31 87 GLY A N 1
ATOM 704 C CA . GLY A 1 87 ? -8.412 6.005 -7.667 1.00 72.31 87 GLY A CA 1
ATOM 705 C C . GLY A 1 87 ? -7.548 7.235 -7.396 1.00 72.31 87 GLY A C 1
ATOM 706 O O . GLY A 1 87 ? -6.699 7.607 -8.207 1.00 72.31 87 GLY A O 1
ATOM 707 N N . LEU A 1 88 ? -7.797 7.874 -6.251 1.00 80.50 88 LEU A N 1
ATOM 708 C CA . LEU A 1 88 ? -7.022 9.026 -5.798 1.00 80.50 88 LEU A CA 1
ATOM 709 C C . LEU A 1 88 ? -5.589 8.589 -5.476 1.00 80.50 88 LEU A C 1
ATOM 711 O O . LEU A 1 88 ? -5.387 7.607 -4.762 1.00 80.50 88 LEU A O 1
ATOM 715 N N . ARG A 1 89 ? -4.605 9.326 -5.989 1.00 85.44 89 ARG A N 1
ATOM 716 C CA . ARG A 1 89 ? -3.193 9.103 -5.674 1.00 85.44 89 ARG A CA 1
ATOM 717 C C . ARG A 1 89 ? -2.760 10.066 -4.590 1.00 85.44 89 ARG A C 1
ATOM 719 O O . ARG A 1 89 ? -3.025 11.260 -4.683 1.00 85.44 89 ARG A O 1
ATOM 726 N N . LEU A 1 90 ? -2.075 9.530 -3.590 1.00 91.44 90 LEU A N 1
ATOM 727 C CA . LEU A 1 90 ? -1.358 10.335 -2.612 1.00 91.44 90 LEU A CA 1
ATOM 728 C C . LEU A 1 90 ? -0.141 10.987 -3.272 1.00 91.44 90 LEU A C 1
ATOM 730 O O . LEU A 1 90 ? 0.454 10.389 -4.174 1.00 91.44 90 LEU A O 1
ATOM 734 N N . ASP A 1 91 ? 0.244 12.168 -2.791 1.00 92.00 91 ASP A N 1
ATOM 735 C CA . ASP A 1 91 ? 1.494 12.820 -3.184 1.00 92.00 91 ASP A CA 1
ATOM 736 C C . ASP A 1 91 ? 2.693 11.912 -2.909 1.00 92.00 91 ASP A C 1
ATOM 738 O O . ASP A 1 91 ? 2.690 11.146 -1.943 1.00 92.00 91 ASP A O 1
ATOM 742 N N . TRP A 1 92 ? 3.741 12.020 -3.728 1.00 92.88 92 TRP A N 1
ATOM 743 C CA . TRP A 1 92 ? 4.883 11.106 -3.658 1.00 92.88 92 TRP A CA 1
ATOM 744 C C . TRP A 1 92 ? 5.506 10.969 -2.255 1.00 92.88 92 TRP A C 1
ATOM 746 O O . TRP A 1 92 ? 5.691 9.833 -1.825 1.00 92.88 92 TRP A O 1
ATOM 756 N N . PRO A 1 93 ? 5.761 12.046 -1.481 1.00 94.19 93 PRO A N 1
ATOM 757 C CA . PRO A 1 93 ? 6.328 11.902 -0.138 1.00 94.19 93 PRO A CA 1
ATOM 758 C C . PRO A 1 93 ? 5.436 11.088 0.806 1.00 94.19 93 PRO A C 1
ATOM 760 O O . PRO A 1 93 ? 5.922 10.303 1.617 1.00 94.19 93 PRO A O 1
ATOM 763 N N . LEU A 1 94 ? 4.117 11.255 0.688 1.00 94.31 94 LEU A N 1
ATOM 764 C CA . LEU A 1 94 ? 3.155 10.499 1.478 1.00 94.31 94 LEU A CA 1
ATOM 765 C C . LEU A 1 94 ? 3.059 9.049 0.989 1.00 94.31 94 LEU A C 1
ATOM 767 O O . LEU A 1 94 ? 3.006 8.129 1.800 1.00 94.31 94 LEU A O 1
ATOM 771 N N . ALA A 1 95 ? 3.076 8.842 -0.327 1.00 94.12 95 ALA A N 1
ATOM 772 C CA . ALA A 1 95 ? 3.071 7.515 -0.920 1.00 94.12 95 ALA A CA 1
ATOM 773 C C . ALA A 1 95 ? 4.312 6.708 -0.521 1.00 94.12 95 ALA A C 1
ATOM 775 O O . ALA A 1 95 ? 4.188 5.545 -0.149 1.00 94.12 95 ALA A O 1
ATOM 776 N N . GLN A 1 96 ? 5.487 7.338 -0.529 1.00 95.38 96 GLN A N 1
ATOM 777 C CA . GLN A 1 96 ? 6.735 6.728 -0.087 1.00 95.38 96 GLN A CA 1
ATOM 778 C C . GLN A 1 96 ? 6.649 6.282 1.378 1.00 95.38 96 GLN A C 1
ATOM 780 O O . GLN A 1 96 ? 6.960 5.132 1.669 1.00 95.38 96 GLN A O 1
ATOM 785 N N . ALA A 1 97 ? 6.141 7.132 2.277 1.00 95.62 97 ALA A N 1
ATOM 786 C CA . ALA A 1 97 ? 5.980 6.776 3.689 1.00 95.62 97 ALA A CA 1
ATOM 787 C C . ALA A 1 97 ? 5.024 5.584 3.902 1.00 95.62 97 ALA A C 1
ATOM 789 O O . ALA A 1 97 ? 5.247 4.745 4.774 1.00 95.62 97 ALA A O 1
ATOM 790 N N . VAL A 1 98 ? 3.964 5.476 3.091 1.00 95.25 98 VAL A N 1
ATOM 791 C CA . VAL A 1 98 ? 3.070 4.304 3.094 1.00 95.25 98 VAL A CA 1
ATOM 792 C C . VAL A 1 98 ? 3.809 3.053 2.613 1.00 95.25 98 VAL A C 1
ATOM 794 O O . VAL A 1 98 ? 3.722 2.009 3.255 1.00 95.25 98 VAL A O 1
ATOM 797 N N . ILE A 1 99 ? 4.559 3.153 1.512 1.00 94.44 99 ILE A N 1
ATOM 798 C CA . ILE A 1 99 ? 5.342 2.042 0.949 1.00 94.44 99 ILE A CA 1
ATOM 799 C C . ILE A 1 99 ? 6.378 1.539 1.966 1.00 94.44 99 ILE A C 1
ATOM 801 O O . ILE A 1 99 ? 6.484 0.336 2.182 1.00 94.44 99 ILE A O 1
ATOM 805 N N . GLU A 1 100 ? 7.097 2.439 2.636 1.00 94.44 100 GLU A N 1
ATOM 806 C CA . GLU A 1 100 ? 8.071 2.094 3.679 1.00 94.44 100 GLU A CA 1
ATOM 807 C C . GLU A 1 100 ? 7.431 1.282 4.812 1.00 94.44 100 GLU A C 1
ATOM 809 O O . GLU A 1 100 ? 7.948 0.229 5.184 1.00 94.44 100 GLU A O 1
ATOM 814 N N . ARG A 1 101 ? 6.254 1.695 5.302 1.00 94.88 101 ARG A N 1
ATOM 815 C CA . ARG A 1 101 ? 5.520 0.944 6.335 1.00 94.88 101 ARG A CA 1
ATOM 816 C C . ARG A 1 101 ? 5.051 -0.431 5.870 1.00 94.88 101 ARG A C 1
ATOM 818 O O . ARG A 1 101 ? 5.079 -1.374 6.658 1.00 94.88 101 ARG A O 1
ATOM 825 N N . VAL A 1 102 ? 4.642 -0.568 4.609 1.00 93.75 102 VAL A N 1
ATOM 826 C CA . VAL A 1 102 ? 4.285 -1.877 4.039 1.00 93.75 102 VAL A CA 1
ATOM 827 C C . VAL A 1 102 ? 5.505 -2.800 4.009 1.00 93.75 102 VAL A C 1
ATOM 829 O O . VAL A 1 102 ? 5.400 -3.956 4.408 1.00 93.75 102 VAL A O 1
ATOM 832 N N . TRP A 1 103 ? 6.678 -2.293 3.616 1.00 91.62 103 TRP A N 1
ATOM 833 C CA . TRP A 1 103 ? 7.919 -3.075 3.640 1.00 91.62 103 TRP A CA 1
ATOM 834 C C . TRP A 1 103 ? 8.333 -3.474 5.052 1.00 91.62 103 TRP A C 1
ATOM 836 O O . TRP A 1 103 ? 8.772 -4.602 5.254 1.00 91.62 103 TRP A O 1
ATOM 846 N N . GLU A 1 104 ? 8.206 -2.580 6.029 1.00 90.88 104 GLU A N 1
ATOM 847 C CA . GLU A 1 104 ? 8.495 -2.910 7.427 1.00 90.88 104 GLU A CA 1
ATOM 848 C C . GLU A 1 104 ? 7.574 -4.009 7.945 1.00 90.88 104 GLU A C 1
ATOM 850 O O . GLU A 1 104 ? 8.053 -4.951 8.564 1.00 90.88 104 GLU A O 1
ATOM 855 N N . ARG A 1 105 ? 6.275 -3.940 7.635 1.00 89.75 105 ARG A N 1
ATOM 856 C CA . ARG A 1 105 ? 5.312 -4.977 8.019 1.00 89.75 105 ARG A CA 1
ATOM 857 C C . ARG A 1 105 ? 5.631 -6.327 7.378 1.00 89.75 105 ARG A C 1
ATOM 859 O O . ARG A 1 105 ? 5.583 -7.341 8.059 1.00 89.75 105 ARG A O 1
ATOM 866 N N . LEU A 1 106 ? 5.964 -6.346 6.089 1.00 86.25 106 LEU A N 1
ATOM 867 C CA . LEU A 1 106 ? 6.261 -7.585 5.360 1.00 86.25 106 LEU A CA 1
ATOM 868 C C . LEU A 1 106 ? 7.605 -8.214 5.747 1.00 86.25 106 LEU A C 1
ATOM 870 O O . LEU A 1 106 ? 7.786 -9.414 5.570 1.00 86.25 106 LEU A O 1
ATOM 874 N N . ASN A 1 107 ? 8.543 -7.413 6.256 1.00 83.62 107 ASN A N 1
ATOM 875 C CA . ASN A 1 107 ? 9.836 -7.886 6.755 1.00 83.62 107 ASN A CA 1
ATOM 876 C C . ASN A 1 107 ? 9.872 -8.026 8.283 1.00 83.62 107 ASN A C 1
ATOM 878 O O . ASN A 1 107 ? 10.918 -8.379 8.832 1.00 83.62 107 ASN A O 1
ATOM 882 N N . ALA A 1 108 ? 8.770 -7.730 8.976 1.00 73.38 108 ALA A N 1
ATOM 883 C CA . ALA A 1 108 ? 8.671 -7.968 10.403 1.00 73.38 108 ALA A CA 1
ATOM 884 C C . ALA A 1 108 ? 8.816 -9.476 10.662 1.00 73.38 108 ALA A C 1
ATOM 886 O O . ALA A 1 108 ? 8.352 -10.283 9.847 1.00 73.38 108 ALA A O 1
ATOM 887 N N . PRO A 1 109 ? 9.451 -9.878 11.777 1.00 64.50 109 PRO A N 1
ATOM 888 C CA . PRO A 1 109 ? 9.384 -11.261 12.218 1.00 64.50 109 PRO A CA 1
ATOM 889 C C . PRO A 1 109 ? 7.915 -11.677 12.243 1.00 64.50 109 PRO A C 1
ATOM 891 O O . PRO A 1 109 ? 7.080 -10.908 12.726 1.00 64.50 109 PRO A O 1
ATOM 894 N N . LEU A 1 110 ? 7.608 -12.858 11.702 1.00 57.22 110 LEU A N 1
ATOM 895 C CA . LEU A 1 110 ? 6.288 -13.446 11.889 1.00 57.22 110 LEU A CA 1
ATOM 896 C C . LEU A 1 110 ? 6.037 -13.442 13.396 1.00 57.22 110 LEU A C 1
ATOM 898 O O . LEU A 1 110 ? 6.856 -13.976 14.146 1.00 57.22 110 LEU A O 1
ATOM 902 N N . GLU A 1 111 ? 4.977 -12.761 13.828 1.00 54.88 111 GLU A N 1
ATOM 903 C CA . GLU A 1 111 ? 4.511 -12.867 15.203 1.00 54.88 111 GLU A CA 1
ATOM 904 C C . GLU A 1 111 ? 4.311 -14.366 15.431 1.00 54.88 111 GLU A C 1
ATOM 906 O O . GLU A 1 111 ? 3.563 -15.001 14.687 1.00 54.88 111 GLU A O 1
ATOM 911 N N . GLU A 1 112 ? 5.115 -14.965 16.317 1.00 49.84 112 GLU A N 1
ATOM 912 C CA . GLU A 1 112 ? 5.000 -16.391 16.598 1.00 49.84 112 GLU A CA 1
ATOM 913 C C . GLU A 1 112 ? 3.569 -16.606 17.068 1.00 49.84 112 GLU A C 1
ATOM 915 O O . GLU A 1 112 ? 3.181 -16.080 18.116 1.00 49.84 112 GLU A O 1
ATOM 920 N N . ASP A 1 113 ? 2.773 -17.328 16.274 1.00 51.56 113 ASP A N 1
ATOM 921 C CA . ASP A 1 113 ? 1.449 -17.728 16.716 1.00 51.56 113 ASP A CA 1
ATOM 922 C C . ASP A 1 113 ? 1.628 -18.372 18.095 1.00 51.56 113 ASP A C 1
ATOM 924 O O . ASP A 1 113 ? 2.456 -19.289 18.232 1.00 51.56 113 ASP A O 1
ATOM 928 N N . PRO A 1 114 ? 0.909 -17.903 19.134 1.00 56.53 114 PRO A N 1
ATOM 929 C CA . PRO A 1 114 ? 0.950 -18.574 20.416 1.00 56.53 114 PRO A CA 1
ATOM 930 C C . PRO A 1 114 ? 0.631 -20.044 20.143 1.00 56.53 114 PRO A C 1
ATOM 932 O O . PRO A 1 114 ? -0.325 -20.331 19.412 1.00 56.53 114 PRO A O 1
ATOM 935 N N . PRO A 1 115 ? 1.454 -20.980 20.645 1.00 58.06 115 PRO A N 1
ATOM 936 C CA . PRO A 1 115 ? 1.333 -22.369 20.255 1.00 58.06 115 PRO A CA 1
ATOM 937 C C . PRO A 1 115 ? -0.107 -22.816 20.505 1.00 58.06 115 PRO A C 1
ATOM 939 O O .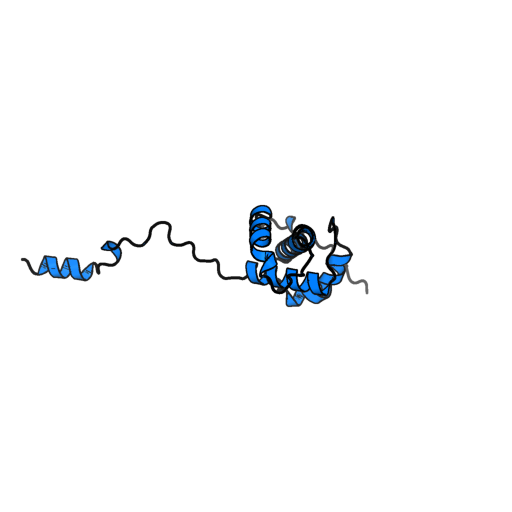 PRO A 1 115 ? -0.630 -22.633 21.606 1.00 58.06 115 PRO A O 1
ATOM 942 N N . LEU A 1 116 ? -0.741 -23.400 19.477 1.00 66.44 116 LEU A N 1
ATOM 943 C CA . LEU A 1 116 ? -2.131 -23.894 19.527 1.00 66.44 116 LEU A CA 1
ATOM 944 C C . LEU A 1 116 ? -2.389 -24.783 20.753 1.00 66.44 116 LEU A C 1
ATOM 946 O O . LEU A 1 116 ? -3.518 -24.901 21.225 1.00 66.44 116 LEU A O 1
ATOM 950 N N . PHE A 1 117 ? -1.317 -25.372 21.281 1.00 70.69 117 PHE A N 1
ATOM 951 C CA . PHE A 1 117 ? -1.276 -26.033 22.566 1.00 70.69 117 PHE A CA 1
ATOM 952 C C . PHE A 1 117 ? -0.214 -25.347 23.433 1.00 70.69 117 PHE A C 1
ATOM 954 O O . PHE A 1 117 ? 0.977 -25.526 23.160 1.00 70.69 117 PHE A O 1
ATOM 961 N N . PRO A 1 118 ? -0.587 -24.585 24.480 1.00 63.12 118 PRO A N 1
ATOM 962 C CA . PRO A 1 118 ? 0.395 -24.186 25.478 1.00 63.12 118 PRO A CA 1
ATOM 963 C C . PRO A 1 118 ? 1.077 -25.455 26.015 1.00 63.12 118 PRO A C 1
ATOM 965 O O . PRO A 1 118 ? 0.399 -26.481 26.166 1.00 63.12 118 PRO A O 1
ATOM 968 N N . PRO A 1 119 ? 2.396 -25.438 26.287 1.00 59.41 119 PRO A N 1
ATOM 969 C CA . PRO A 1 119 ? 3.057 -26.599 26.862 1.00 59.41 119 PRO A CA 1
ATOM 970 C C . PRO A 1 119 ? 2.311 -26.987 28.139 1.00 59.41 119 PRO A C 1
ATOM 972 O O . PRO A 1 119 ? 2.108 -26.160 29.030 1.00 59.41 119 PRO A O 1
ATOM 975 N N . SER A 1 120 ? 1.847 -28.239 28.199 1.00 57.28 120 SER A N 1
ATOM 976 C CA . SER A 1 120 ? 1.191 -28.769 29.392 1.00 57.28 120 SER A CA 1
ATOM 977 C C . SER A 1 120 ? 2.097 -28.511 30.601 1.00 57.28 120 SER A C 1
ATOM 979 O O . SER A 1 120 ? 3.305 -28.738 30.492 1.00 57.28 120 SER A O 1
ATOM 981 N N . PRO A 1 121 ? 1.571 -28.101 31.768 1.00 58.84 121 PRO A N 1
ATOM 982 C CA . PRO A 1 121 ? 2.384 -27.969 32.978 1.00 58.84 121 PRO A CA 1
ATOM 983 C C . PRO A 1 121 ? 3.123 -29.272 33.341 1.00 58.84 121 PRO A C 1
ATOM 985 O O . PRO A 1 121 ? 4.144 -29.224 34.017 1.00 58.84 121 PRO A O 1
ATOM 988 N N . VAL A 1 122 ? 2.666 -30.424 32.831 1.00 55.84 122 VAL A N 1
ATOM 989 C CA . VAL A 1 122 ? 3.346 -31.725 32.950 1.00 55.84 122 VAL A CA 1
ATOM 990 C C . VAL A 1 122 ? 4.594 -31.821 32.063 1.00 55.84 122 VAL A C 1
ATOM 992 O O . VAL A 1 122 ? 5.576 -32.420 32.477 1.00 55.84 122 VAL A O 1
ATOM 995 N N . ALA A 1 123 ? 4.605 -31.198 30.881 1.00 54.84 123 ALA A N 1
ATOM 996 C CA . ALA A 1 123 ? 5.780 -31.155 30.002 1.00 54.84 123 ALA A CA 1
ATOM 997 C C . ALA A 1 123 ? 6.890 -30.231 30.542 1.00 54.84 123 ALA A C 1
ATOM 999 O O . ALA A 1 123 ? 8.043 -30.340 30.139 1.00 54.84 123 ALA A O 1
ATOM 1000 N N . LEU A 1 124 ? 6.540 -29.333 31.469 1.00 55.81 124 LEU A N 1
ATOM 1001 C CA . LEU A 1 124 ? 7.478 -28.486 32.209 1.00 55.81 124 LEU A CA 1
ATOM 1002 C C . LEU A 1 124 ? 8.028 -29.172 33.472 1.00 55.81 124 LEU A C 1
ATOM 1004 O O . LEU A 1 124 ? 8.961 -28.657 34.090 1.00 55.81 124 LEU A O 1
ATOM 1008 N N . MET A 1 125 ? 7.470 -30.324 33.869 1.00 57.72 125 MET A N 1
ATOM 1009 C CA . MET A 1 125 ? 8.033 -31.141 34.939 1.00 57.72 125 MET A CA 1
ATOM 1010 C C . MET A 1 125 ? 9.159 -31.997 34.368 1.00 57.72 125 MET A C 1
ATOM 1012 O O . MET A 1 125 ? 8.930 -32.911 33.585 1.00 57.72 125 MET A O 1
ATOM 1016 N N . ASP A 1 126 ? 10.378 -31.674 34.793 1.00 64.75 126 ASP A N 1
ATOM 1017 C CA . ASP A 1 126 ? 11.621 -32.352 34.440 1.00 64.75 126 ASP A CA 1
ATOM 1018 C C . ASP A 1 126 ? 11.465 -33.878 34.609 1.00 64.75 126 ASP A C 1
ATOM 1020 O O . ASP A 1 126 ? 11.411 -34.398 35.728 1.00 64.75 126 ASP A O 1
ATOM 1024 N N . GLU A 1 127 ? 11.350 -34.610 33.496 1.00 58.91 127 GLU A N 1
ATOM 1025 C CA . GLU A 1 127 ? 11.113 -36.063 33.462 1.00 58.91 127 GLU A CA 1
ATOM 1026 C C . GLU A 1 127 ? 12.157 -36.832 34.294 1.00 58.91 127 GLU A C 1
ATOM 1028 O O . GLU A 1 127 ? 11.880 -37.887 34.877 1.00 58.91 127 GLU A O 1
ATOM 1033 N N . ARG A 1 128 ? 13.357 -36.254 34.436 1.00 59.44 128 ARG A N 1
ATOM 1034 C CA . ARG A 1 128 ? 14.437 -36.763 35.290 1.00 59.44 128 ARG A CA 1
ATOM 1035 C C . ARG A 1 128 ? 14.077 -36.755 36.773 1.00 59.44 128 ARG A C 1
ATOM 1037 O O . ARG A 1 128 ? 14.464 -37.678 37.490 1.00 59.44 128 ARG A O 1
ATOM 1044 N N . ALA A 1 129 ? 13.339 -35.752 37.242 1.00 63.28 129 ALA A N 1
ATOM 1045 C CA . ALA A 1 129 ? 12.922 -35.645 38.636 1.00 63.28 129 ALA A CA 1
ATOM 1046 C C . ALA A 1 129 ? 11.886 -36.720 38.997 1.00 63.28 129 ALA A C 1
ATOM 1048 O O . ALA A 1 129 ? 11.962 -37.306 40.078 1.00 63.28 129 ALA A O 1
ATOM 1049 N N . ILE A 1 130 ? 10.975 -37.037 38.070 1.00 63.44 130 ILE A N 1
ATOM 1050 C CA . ILE A 1 130 ? 9.953 -38.079 38.250 1.00 63.44 130 ILE A CA 1
ATOM 1051 C C . ILE A 1 130 ? 10.612 -39.465 38.320 1.00 63.44 130 ILE A C 1
ATOM 1053 O O . ILE A 1 130 ? 10.341 -40.233 39.246 1.00 63.44 130 ILE A O 1
ATOM 1057 N N . LEU A 1 131 ? 11.545 -39.765 37.411 1.00 63.25 131 LEU A N 1
ATOM 1058 C CA . LEU A 1 131 ? 12.283 -41.035 37.420 1.00 63.25 131 LEU A CA 1
ATOM 1059 C C . LEU A 1 131 ? 13.172 -41.184 38.668 1.00 63.25 131 LEU A C 1
ATOM 1061 O O . LEU A 1 131 ? 13.208 -42.252 39.281 1.00 63.25 131 LEU A O 1
ATOM 1065 N N . ALA A 1 132 ? 13.840 -40.111 39.103 1.00 67.44 132 ALA A N 1
ATOM 1066 C CA . ALA A 1 132 ? 14.672 -40.121 40.307 1.00 67.44 132 ALA A CA 1
ATOM 1067 C C . ALA A 1 132 ? 13.867 -40.261 41.614 1.00 67.44 132 ALA A C 1
ATOM 1069 O O . ALA A 1 132 ? 14.406 -40.744 42.614 1.00 67.44 132 ALA A O 1
ATOM 1070 N N . ALA A 1 133 ? 12.603 -39.826 41.629 1.00 67.25 133 ALA A N 1
ATOM 1071 C CA . ALA A 1 133 ? 11.686 -40.041 42.746 1.00 67.25 133 ALA A CA 1
ATOM 1072 C C . ALA A 1 133 ? 11.164 -41.487 42.770 1.00 67.25 133 ALA A C 1
ATOM 1074 O O . ALA A 1 133 ? 11.160 -42.116 43.828 1.00 67.25 133 ALA A O 1
ATOM 1075 N N . ALA A 1 134 ? 10.819 -42.047 41.606 1.00 67.06 134 ALA A N 1
ATOM 1076 C CA . ALA A 1 134 ? 10.348 -43.426 41.477 1.00 67.06 134 ALA A CA 1
ATOM 1077 C C . ALA A 1 134 ? 11.426 -44.465 41.842 1.00 67.06 134 ALA A C 1
ATOM 1079 O O . ALA A 1 134 ? 11.128 -45.470 42.482 1.00 67.06 134 ALA A O 1
ATOM 1080 N N . MET A 1 135 ? 12.696 -44.208 41.506 1.00 69.12 135 MET A N 1
ATOM 1081 C CA . MET A 1 135 ? 13.810 -45.090 41.886 1.00 69.12 135 MET A CA 1
ATOM 1082 C C . MET A 1 135 ? 14.185 -45.025 43.375 1.00 69.12 135 MET A C 1
ATOM 1084 O O . MET A 1 135 ? 14.917 -45.889 43.843 1.00 69.12 135 MET A O 1
ATOM 1088 N N . ARG A 1 136 ? 13.709 -44.020 44.121 1.00 65.19 136 ARG A N 1
ATOM 1089 C CA . ARG A 1 136 ? 14.003 -43.839 45.555 1.00 65.19 136 ARG A CA 1
ATOM 1090 C C . ARG A 1 136 ? 13.024 -44.559 46.489 1.00 65.19 136 ARG A C 1
ATOM 1092 O O . ARG A 1 136 ? 13.271 -44.602 47.687 1.00 65.19 136 ARG A O 1
ATOM 1099 N N . GLN A 1 137 ? 11.917 -45.079 45.956 1.00 62.69 137 GLN A N 1
ATOM 1100 C CA . GLN A 1 137 ? 10.882 -45.809 46.704 1.00 62.69 137 GLN A CA 1
ATOM 1101 C C . GLN A 1 137 ? 10.990 -47.343 46.567 1.00 62.69 137 GLN A C 1
ATOM 1103 O O . GLN A 1 137 ? 10.050 -48.053 46.920 1.00 62.69 137 GLN A O 1
ATOM 1108 N N . ARG A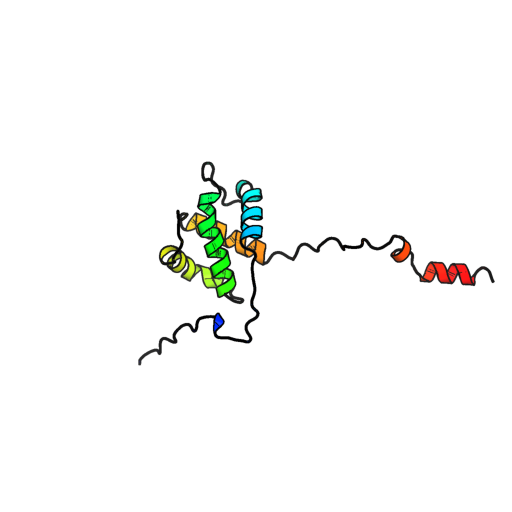 1 138 ? 12.117 -47.859 46.060 1.00 52.91 138 ARG A N 1
ATOM 1109 C CA . ARG A 1 138 ? 12.474 -49.288 46.063 1.00 52.91 138 ARG A CA 1
ATOM 1110 C C . ARG A 1 138 ? 13.607 -49.544 47.043 1.00 52.91 138 ARG A C 1
ATOM 1112 O O . ARG A 1 138 ? 13.612 -50.657 47.606 1.00 52.91 138 ARG A O 1
#

pLDDT: mean 77.41, std 17.2, range [38.06, 96.56]